Protein AF-A0A397IAZ7-F1 (afdb_monomer_lite)

Sequence (81 aa):
MDRAICPHIKRDGSVCGNKCWRPTGCYRHWSLHEKNIEKIPCGVCKKPTISITGYCPKHSSRFHSLNYRMRQKGVITQDSE

pLDDT: mean 75.31, std 11.42, range [40.69, 89.19]

Structure (mmCIF, N/CA/C/O backbone):
data_AF-A0A397IAZ7-F1
#
_entry.id   AF-A0A397IAZ7-F1
#
loop_
_atom_site.group_PDB
_atom_site.id
_atom_site.type_symbol
_atom_site.label_atom_id
_atom_site.label_alt_id
_atom_site.label_comp_id
_atom_site.label_asym_id
_atom_site.label_entity_id
_atom_site.label_seq_id
_atom_site.pdbx_PDB_ins_code
_atom_site.Cartn_x
_atom_site.Cartn_y
_atom_site.Cartn_z
_atom_site.occupancy
_atom_site.B_iso_or_equiv
_atom_site.auth_seq_id
_atom_site.auth_comp_id
_atom_site.auth_asym_id
_atom_site.auth_atom_id
_atom_site.pdbx_PDB_model_num
ATOM 1 N N . MET A 1 1 ? 30.328 7.922 -9.403 1.00 56.78 1 MET A N 1
ATOM 2 C CA . MET A 1 1 ? 29.354 6.837 -9.160 1.00 56.78 1 MET A CA 1
ATOM 3 C C . MET A 1 1 ? 28.526 6.641 -10.412 1.00 56.78 1 MET A C 1
ATOM 5 O O . MET A 1 1 ? 27.830 7.571 -10.816 1.00 56.78 1 MET A O 1
ATOM 9 N N . ASP A 1 2 ? 28.613 5.465 -11.021 1.00 69.00 2 ASP A N 1
ATOM 10 C CA . ASP A 1 2 ? 27.813 5.127 -12.193 1.00 69.00 2 ASP A CA 1
ATOM 11 C C . ASP A 1 2 ? 26.340 4.991 -11.807 1.00 69.00 2 ASP A C 1
ATOM 13 O O . ASP A 1 2 ? 25.984 4.320 -10.838 1.00 69.00 2 ASP A O 1
ATOM 17 N N . ARG A 1 3 ? 25.463 5.684 -12.541 1.00 68.62 3 ARG A N 1
ATOM 18 C CA . ARG A 1 3 ? 24.016 5.546 -12.352 1.00 68.62 3 ARG A CA 1
ATOM 19 C C . ARG A 1 3 ? 23.585 4.243 -13.018 1.00 68.62 3 ARG A C 1
ATOM 21 O O . ARG A 1 3 ? 23.636 4.142 -14.240 1.00 68.62 3 ARG A O 1
ATOM 28 N N . ALA A 1 4 ? 23.137 3.278 -12.221 1.00 75.88 4 ALA A N 1
ATOM 29 C CA . ALA A 1 4 ? 22.547 2.044 -12.719 1.00 75.88 4 ALA A CA 1
ATOM 30 C C . ALA A 1 4 ? 21.212 2.328 -13.428 1.00 75.88 4 ALA A C 1
ATOM 32 O O . ALA A 1 4 ? 20.537 3.323 -13.154 1.00 75.88 4 ALA A O 1
ATOM 33 N N . ILE A 1 5 ? 20.816 1.445 -14.340 1.00 82.38 5 ILE A N 1
ATOM 34 C CA . ILE A 1 5 ? 19.481 1.465 -14.942 1.00 82.38 5 ILE A CA 1
ATOM 35 C C . ILE A 1 5 ? 18.603 0.500 -14.154 1.00 82.38 5 ILE A C 1
ATOM 37 O O . ILE A 1 5 ? 19.002 -0.630 -13.888 1.00 82.38 5 ILE A O 1
ATOM 41 N N . CYS A 1 6 ? 17.404 0.937 -13.775 1.00 84.25 6 CYS A N 1
ATOM 42 C CA . CYS A 1 6 ? 16.467 0.104 -13.037 1.00 84.25 6 CYS A CA 1
ATOM 43 C C . CYS A 1 6 ? 16.087 -1.144 -13.859 1.00 84.25 6 CYS A C 1
ATOM 45 O O . CYS A 1 6 ? 15.444 -0.989 -14.903 1.00 84.25 6 CYS A O 1
ATOM 47 N N . PRO A 1 7 ? 16.393 -2.363 -13.366 1.00 79.69 7 PRO A N 1
ATOM 48 C CA . PRO A 1 7 ? 16.173 -3.607 -14.107 1.00 79.69 7 PRO A CA 1
ATOM 49 C C . PRO A 1 7 ? 14.721 -4.106 -14.040 1.00 79.69 7 PRO A C 1
ATOM 51 O O . PRO A 1 7 ? 14.411 -5.180 -14.540 1.00 79.69 7 PRO A O 1
ATOM 54 N N . HIS A 1 8 ? 13.816 -3.361 -13.396 1.00 79.62 8 HIS A N 1
ATOM 55 C CA . HIS A 1 8 ? 12.443 -3.808 -13.183 1.00 79.62 8 HIS A CA 1
ATOM 56 C C . HIS A 1 8 ? 11.690 -3.926 -14.512 1.00 79.62 8 HIS A C 1
ATOM 58 O O . HIS A 1 8 ? 11.545 -2.933 -15.233 1.00 79.62 8 HIS A O 1
ATOM 64 N N . ILE A 1 9 ? 11.194 -5.130 -14.798 1.00 81.25 9 ILE A N 1
ATOM 65 C CA . ILE A 1 9 ? 10.347 -5.433 -15.950 1.00 81.25 9 ILE A CA 1
ATOM 66 C C . ILE A 1 9 ? 8.904 -5.145 -15.549 1.00 81.25 9 ILE A C 1
ATOM 68 O O . ILE A 1 9 ? 8.384 -5.701 -14.581 1.00 81.25 9 ILE A O 1
ATOM 72 N N . LYS A 1 10 ? 8.266 -4.232 -16.272 1.00 78.44 10 LYS A N 1
ATOM 73 C CA . LYS A 1 10 ? 6.858 -3.902 -16.080 1.00 78.44 10 LYS A CA 1
ATOM 74 C C . LYS A 1 10 ? 5.968 -5.027 -16.623 1.00 78.44 10 LYS A C 1
ATOM 76 O O . LYS A 1 10 ? 6.416 -5.923 -17.331 1.00 78.44 10 LYS A O 1
ATOM 81 N N . ARG A 1 11 ? 4.670 -4.965 -16.324 1.00 71.25 11 ARG A N 1
ATOM 82 C CA . ARG A 1 11 ? 3.694 -5.990 -16.740 1.00 71.25 11 ARG A CA 1
ATOM 83 C C . ARG A 1 11 ? 3.548 -6.129 -18.262 1.00 71.25 11 ARG A C 1
ATOM 85 O O . ARG A 1 11 ? 3.189 -7.194 -18.739 1.00 71.25 11 ARG A O 1
ATOM 92 N N . ASP A 1 12 ? 3.831 -5.060 -18.995 1.00 76.38 12 ASP A N 1
ATOM 93 C CA . ASP A 1 12 ? 3.882 -4.977 -20.458 1.00 76.38 12 ASP A CA 1
ATOM 94 C C . ASP A 1 12 ? 5.191 -5.527 -21.057 1.00 76.38 12 ASP A C 1
ATOM 96 O O . ASP A 1 12 ? 5.390 -5.445 -22.263 1.00 76.38 12 ASP A O 1
ATOM 100 N N . GLY A 1 13 ? 6.103 -6.067 -20.240 1.00 77.19 13 GLY A N 1
ATOM 101 C CA . GLY A 1 13 ? 7.390 -6.604 -20.692 1.00 77.19 13 GLY A CA 1
ATOM 102 C C . GLY A 1 13 ? 8.466 -5.541 -20.937 1.00 77.19 13 GLY A C 1
ATOM 103 O O . GLY A 1 13 ? 9.620 -5.888 -21.180 1.00 77.19 13 GLY A O 1
ATOM 104 N N . SER A 1 14 ? 8.138 -4.247 -20.829 1.00 83.94 14 SER A N 1
ATOM 105 C CA . SER A 1 14 ? 9.122 -3.171 -20.959 1.00 83.94 14 SER A CA 1
ATOM 106 C C . SER A 1 14 ? 9.976 -3.017 -19.699 1.00 83.94 14 SER A C 1
ATOM 108 O O . SER A 1 14 ? 9.492 -3.103 -18.568 1.00 83.94 14 SER A O 1
ATOM 110 N N . VAL A 1 15 ? 11.268 -2.737 -19.881 1.00 81.94 15 VAL A N 1
ATOM 111 C CA . VAL A 1 15 ? 12.159 -2.384 -18.769 1.00 81.94 15 VAL A CA 1
ATOM 112 C C . VAL A 1 15 ? 11.875 -0.962 -18.286 1.00 81.94 15 VAL A C 1
ATOM 114 O O . VAL A 1 15 ? 11.563 -0.060 -19.065 1.00 81.94 15 VAL A O 1
ATOM 117 N N . CYS A 1 16 ? 11.979 -0.734 -16.977 1.00 84.06 16 CYS A N 1
ATOM 118 C CA . CYS A 1 16 ? 11.743 0.578 -16.380 1.00 84.06 16 CYS A CA 1
ATOM 119 C C . CYS A 1 16 ? 12.661 1.662 -16.954 1.00 84.06 16 CYS A C 1
ATOM 121 O O . CYS A 1 16 ? 12.224 2.804 -17.078 1.00 84.06 16 CYS A O 1
ATOM 123 N N . GLY A 1 17 ? 13.930 1.342 -17.216 1.00 80.94 17 GLY A N 1
ATOM 124 C CA . GLY A 1 17 ? 14.875 2.264 -17.853 1.00 80.94 17 GLY A CA 1
ATOM 125 C C . GLY A 1 17 ? 15.296 3.477 -17.008 1.00 80.94 17 GLY A C 1
ATOM 126 O O . GLY A 1 17 ? 16.146 4.255 -17.432 1.00 80.94 17 GLY A O 1
ATOM 127 N N . ASN A 1 18 ? 14.738 3.664 -15.806 1.00 83.88 18 ASN A N 1
ATOM 128 C CA . ASN A 1 18 ? 15.036 4.831 -14.977 1.00 83.88 18 ASN A CA 1
ATOM 129 C C . ASN A 1 18 ? 16.447 4.754 -14.390 1.00 83.88 18 ASN A C 1
ATOM 131 O O . ASN A 1 18 ? 16.820 3.732 -13.812 1.00 83.88 18 ASN A O 1
ATOM 135 N N . LYS A 1 19 ? 17.185 5.869 -14.457 1.00 81.19 19 LYS A N 1
ATOM 136 C CA . LYS A 1 19 ? 18.483 6.017 -13.786 1.00 81.19 19 LYS A CA 1
ATOM 137 C C . LYS A 1 19 ? 18.280 5.946 -12.273 1.00 81.19 19 LYS A C 1
ATOM 139 O O . LYS A 1 19 ? 17.536 6.742 -11.701 1.00 81.19 19 LYS A O 1
ATOM 144 N N . CYS A 1 20 ? 18.940 5.002 -11.623 1.00 78.88 20 CYS A N 1
ATOM 145 C CA . CYS A 1 20 ? 18.876 4.779 -10.191 1.00 78.88 20 CYS A CA 1
ATOM 146 C C . CYS A 1 20 ? 20.275 4.630 -9.598 1.00 78.88 20 CYS A C 1
ATOM 148 O O . CYS A 1 20 ? 21.230 4.244 -10.262 1.00 78.88 20 CYS A O 1
ATOM 150 N N . TRP A 1 21 ? 20.390 4.959 -8.316 1.00 78.50 21 TRP A N 1
ATOM 151 C CA . TRP A 1 21 ? 21.635 4.774 -7.569 1.00 78.50 21 TRP A CA 1
ATOM 152 C C . TRP A 1 21 ? 21.752 3.374 -6.959 1.00 78.50 21 TRP A C 1
ATOM 154 O O . TRP A 1 21 ? 22.818 2.972 -6.511 1.00 78.50 21 TRP A O 1
ATOM 164 N N . ARG A 1 22 ? 20.631 2.646 -6.895 1.00 72.81 22 ARG A N 1
ATOM 165 C CA . ARG A 1 22 ? 20.526 1.338 -6.250 1.00 72.81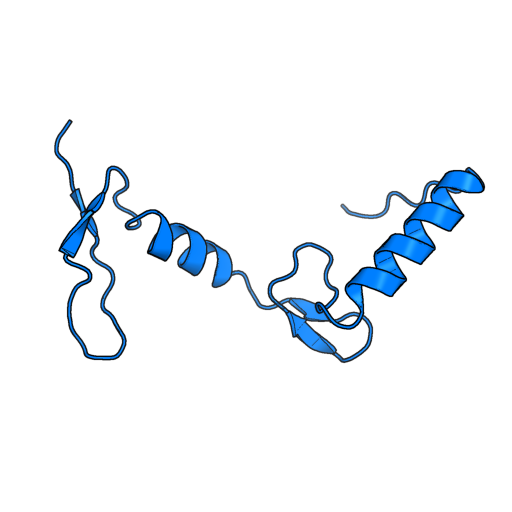 22 ARG A CA 1
ATOM 166 C C . ARG A 1 22 ? 20.446 0.233 -7.303 1.00 72.81 22 ARG A C 1
ATOM 168 O O . ARG A 1 22 ? 19.672 0.389 -8.251 1.00 72.81 22 ARG A O 1
ATOM 175 N N . PRO A 1 23 ? 21.153 -0.893 -7.112 1.00 71.81 23 PRO A N 1
ATOM 176 C CA . PRO A 1 23 ? 21.065 -2.038 -8.017 1.00 71.81 23 PRO A CA 1
ATOM 177 C C . PRO A 1 23 ? 19.708 -2.754 -7.921 1.00 71.81 23 PRO A C 1
ATOM 179 O O . PRO A 1 23 ? 19.236 -3.321 -8.899 1.00 71.81 23 PRO A O 1
ATOM 182 N N . THR A 1 24 ? 19.030 -2.668 -6.772 1.00 72.69 24 THR A N 1
ATOM 183 C CA . THR A 1 24 ? 17.709 -3.275 -6.523 1.00 72.69 24 THR A CA 1
ATOM 184 C C . THR A 1 24 ? 16.555 -2.610 -7.278 1.00 72.69 24 THR A C 1
ATOM 186 O O . THR A 1 24 ? 15.469 -3.176 -7.363 1.00 72.69 24 THR A O 1
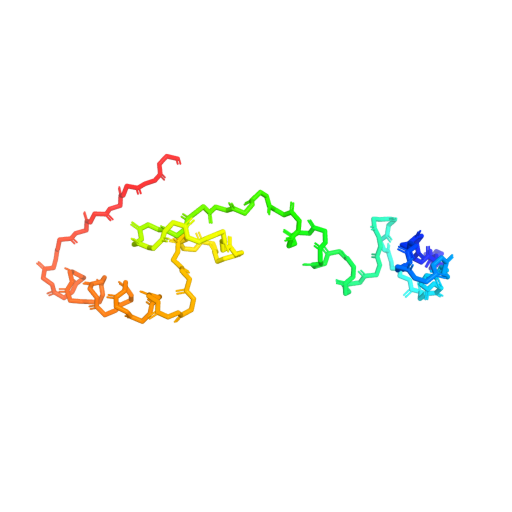ATOM 189 N N . GLY A 1 25 ? 16.763 -1.420 -7.846 1.00 78.81 25 GLY A N 1
ATOM 190 C CA . GLY A 1 25 ? 15.766 -0.715 -8.647 1.00 78.81 25 GLY A CA 1
ATOM 191 C C . GLY A 1 25 ? 15.620 0.760 -8.286 1.00 78.81 25 GLY A C 1
ATOM 192 O O . GLY A 1 25 ? 16.179 1.261 -7.310 1.00 78.81 25 GLY A O 1
ATOM 193 N N . CYS A 1 26 ? 14.857 1.489 -9.102 1.00 85.88 26 CYS A N 1
ATOM 194 C CA . CYS A 1 26 ? 14.545 2.889 -8.833 1.00 85.88 26 CYS A CA 1
ATOM 195 C C . CYS A 1 26 ? 13.695 3.018 -7.565 1.00 85.88 26 CYS A C 1
ATOM 197 O O . CYS A 1 26 ? 13.012 2.073 -7.187 1.00 85.88 26 CYS A O 1
ATOM 199 N N . TYR A 1 27 ? 13.692 4.195 -6.934 1.00 79.31 27 TYR A N 1
ATOM 200 C CA . TYR A 1 27 ? 12.954 4.445 -5.689 1.00 79.31 27 TYR A CA 1
ATOM 201 C C . TYR A 1 27 ? 11.508 3.922 -5.731 1.00 79.31 27 TYR A C 1
ATOM 203 O O . TYR A 1 27 ? 11.083 3.218 -4.825 1.00 79.31 27 TYR A O 1
ATOM 211 N N . ARG A 1 28 ? 10.790 4.153 -6.839 1.00 76.12 28 ARG A N 1
ATOM 212 C CA . ARG A 1 28 ? 9.417 3.662 -7.033 1.00 76.12 28 ARG A CA 1
ATOM 213 C C . ARG A 1 28 ? 9.317 2.135 -6.978 1.00 76.12 28 ARG A C 1
ATOM 215 O O . ARG A 1 28 ? 8.391 1.621 -6.362 1.00 76.12 28 ARG A O 1
ATOM 222 N N . HIS A 1 29 ? 10.247 1.425 -7.614 1.00 77.69 29 HIS A N 1
ATOM 223 C CA . HIS A 1 29 ? 10.261 -0.039 -7.642 1.00 77.69 29 HIS A CA 1
ATOM 224 C C . HIS A 1 29 ? 10.853 -0.647 -6.383 1.00 77.69 29 HIS A C 1
ATOM 226 O O . HIS A 1 29 ? 10.360 -1.669 -5.938 1.00 77.69 29 HIS A O 1
ATOM 232 N N . TRP A 1 30 ? 11.830 0.001 -5.760 1.00 73.88 30 TRP A N 1
ATOM 233 C CA . TRP A 1 30 ? 12.327 -0.390 -4.450 1.00 73.88 30 TRP A CA 1
ATOM 234 C C . TRP A 1 30 ? 11.222 -0.279 -3.396 1.00 73.88 30 TRP A C 1
ATOM 236 O O . TRP A 1 30 ? 10.943 -1.254 -2.714 1.00 73.88 30 TRP A O 1
ATOM 246 N N . SER A 1 31 ? 10.481 0.833 -3.362 1.00 66.44 31 SER A N 1
ATOM 247 C CA . SER A 1 31 ? 9.313 0.976 -2.487 1.00 66.44 31 SER A CA 1
ATOM 248 C C . SER A 1 31 ? 8.164 0.034 -2.850 1.00 66.44 31 SER A C 1
ATOM 250 O O . SER A 1 31 ? 7.293 -0.190 -2.020 1.00 66.44 31 SER A O 1
ATOM 252 N N . LEU A 1 32 ? 8.113 -0.505 -4.074 1.00 65.06 32 LEU A N 1
ATOM 253 C CA . LEU A 1 32 ? 7.161 -1.554 -4.455 1.00 65.06 32 LEU A CA 1
ATOM 254 C C . LEU A 1 32 ? 7.664 -2.959 -4.117 1.00 65.06 32 LEU A C 1
ATOM 256 O O . LEU A 1 32 ? 6.849 -3.808 -3.802 1.00 65.06 32 LEU A O 1
ATOM 260 N N . HIS A 1 33 ? 8.974 -3.194 -4.149 1.00 62.75 33 HIS A N 1
ATOM 261 C CA . HIS A 1 33 ? 9.614 -4.423 -3.692 1.00 62.75 33 HIS A CA 1
ATOM 262 C C . HIS A 1 33 ? 9.520 -4.538 -2.169 1.00 62.75 33 HIS A C 1
ATOM 264 O O . HIS A 1 33 ? 9.167 -5.592 -1.662 1.00 62.75 33 HIS A O 1
ATOM 270 N N . GLU A 1 34 ? 9.700 -3.433 -1.442 1.00 54.25 34 GLU A N 1
ATOM 271 C CA . GLU A 1 34 ? 9.260 -3.338 -0.050 1.00 54.25 34 GLU A CA 1
ATOM 272 C C . GLU A 1 34 ? 7.746 -3.553 0.051 1.00 54.25 34 GLU A C 1
ATOM 274 O O . GLU A 1 34 ? 7.294 -4.248 0.930 1.00 54.25 34 GLU A O 1
ATOM 279 N N . LYS A 1 35 ? 6.901 -3.086 -0.873 1.00 53.31 35 LYS A N 1
ATOM 280 C CA . LYS A 1 35 ? 5.456 -3.422 -0.832 1.00 53.31 35 LYS A CA 1
ATOM 281 C C . LYS A 1 35 ? 5.100 -4.828 -1.352 1.00 53.31 35 LYS A C 1
ATOM 283 O O . LYS A 1 35 ? 3.927 -5.193 -1.287 1.00 53.31 35 LYS A O 1
ATOM 288 N N . ASN A 1 36 ? 6.079 -5.608 -1.820 1.00 51.00 36 ASN A N 1
ATOM 289 C CA . ASN A 1 36 ? 6.008 -7.066 -1.951 1.00 51.00 36 ASN A CA 1
ATOM 290 C C . ASN A 1 36 ? 6.391 -7.755 -0.624 1.00 51.00 36 ASN A C 1
ATOM 292 O O . ASN A 1 36 ? 6.565 -8.970 -0.613 1.00 51.00 36 ASN A O 1
ATOM 296 N N . ILE A 1 37 ? 6.493 -7.004 0.488 1.00 59.16 37 ILE A N 1
ATOM 297 C CA . ILE A 1 37 ? 6.327 -7.526 1.850 1.00 59.16 37 ILE A CA 1
ATOM 298 C C . ILE A 1 37 ? 5.117 -8.459 1.839 1.00 59.16 37 ILE A C 1
ATOM 300 O O . ILE A 1 37 ? 4.054 -8.101 1.313 1.00 59.16 37 ILE A O 1
ATOM 304 N N . GLU A 1 38 ? 5.304 -9.660 2.387 1.00 62.09 38 GLU A N 1
ATOM 305 C CA . GLU A 1 38 ? 4.225 -10.608 2.627 1.00 62.09 38 GLU A CA 1
ATOM 306 C C . GLU A 1 38 ? 3.002 -9.859 3.135 1.00 62.09 38 GLU A C 1
ATOM 308 O O . GLU A 1 38 ? 3.054 -9.122 4.122 1.00 62.09 38 GLU A O 1
ATOM 313 N N . LYS A 1 39 ? 1.896 -9.978 2.400 1.00 70.31 39 LYS A N 1
ATOM 314 C CA . LYS A 1 39 ? 0.699 -9.223 2.738 1.00 70.31 39 LYS A CA 1
ATOM 315 C C . LYS A 1 39 ? 0.143 -9.791 4.032 1.00 70.31 39 LYS A C 1
ATOM 317 O O . LYS A 1 39 ? -0.550 -10.808 4.016 1.00 70.31 39 LYS A O 1
ATOM 322 N N . ILE A 1 40 ? 0.418 -9.103 5.131 1.00 78.75 40 ILE A N 1
ATOM 323 C CA . ILE A 1 40 ? -0.108 -9.450 6.443 1.00 78.75 40 ILE A CA 1
ATOM 324 C C . ILE A 1 40 ? -1.640 -9.380 6.347 1.00 78.75 40 ILE A C 1
ATOM 326 O O . ILE A 1 40 ? -2.187 -8.390 5.841 1.00 78.75 40 ILE A O 1
ATOM 330 N N . PRO A 1 41 ? -2.378 -10.420 6.761 1.00 81.88 41 PRO A N 1
ATOM 331 C CA . PRO A 1 41 ? -3.830 -10.361 6.775 1.00 81.88 41 PRO A CA 1
ATOM 332 C C . PRO A 1 41 ? -4.293 -9.328 7.804 1.00 81.88 41 PRO A C 1
ATOM 334 O O . PRO A 1 41 ? -3.784 -9.262 8.918 1.00 81.88 41 PRO A O 1
ATOM 337 N N . CYS A 1 42 ? -5.295 -8.525 7.450 1.00 86.69 42 CYS A N 1
ATOM 338 C CA . CYS A 1 42 ? -5.858 -7.561 8.386 1.00 86.69 42 CYS A CA 1
ATOM 339 C C . CYS A 1 42 ? -6.423 -8.264 9.630 1.00 86.69 42 CYS A C 1
ATOM 341 O O . CYS A 1 42 ? -7.263 -9.152 9.490 1.00 86.69 42 CYS A O 1
ATOM 343 N N . GLY A 1 43 ? -6.081 -7.786 10.830 1.00 83.75 43 GLY A N 1
ATOM 344 C CA . GLY A 1 43 ? -6.573 -8.365 12.091 1.00 83.75 43 GLY A CA 1
ATOM 345 C C . GLY A 1 43 ? -8.105 -8.416 12.252 1.00 83.75 43 GLY A C 1
ATOM 346 O O . GLY A 1 43 ? -8.606 -9.215 13.032 1.00 83.75 43 GLY A O 1
ATOM 347 N N . VAL A 1 44 ? -8.865 -7.608 11.496 1.00 86.31 44 VAL A N 1
ATOM 348 C CA . VAL A 1 44 ?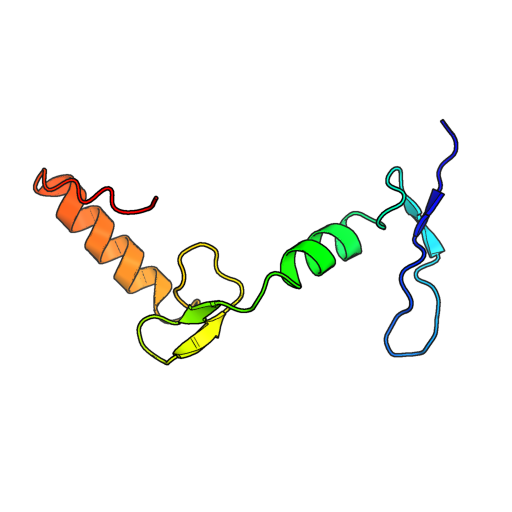 -10.343 -7.573 11.554 1.00 86.31 44 VAL A CA 1
ATOM 349 C C . VAL A 1 44 ? -10.987 -8.351 10.410 1.00 86.31 44 VAL A C 1
ATOM 351 O O . VAL A 1 44 ? -11.784 -9.252 10.632 1.00 86.31 44 VAL A O 1
ATOM 354 N N . CYS A 1 45 ? -10.681 -7.987 9.162 1.00 89.19 45 CYS A N 1
ATOM 355 C CA . CYS A 1 45 ? -11.368 -8.544 7.992 1.00 89.19 45 CYS A CA 1
ATOM 356 C C . CYS A 1 45 ? -10.555 -9.591 7.230 1.00 89.19 45 CYS A C 1
ATOM 358 O O . CYS A 1 45 ? -10.983 -10.012 6.159 1.00 89.19 45 CYS A O 1
ATOM 360 N N . LYS A 1 46 ? -9.360 -9.938 7.722 1.00 84.81 46 LYS A N 1
ATOM 361 C CA . LYS A 1 46 ? -8.397 -10.875 7.120 1.00 84.81 46 LYS A CA 1
ATOM 362 C C . LYS A 1 46 ? -7.995 -10.586 5.673 1.00 84.81 46 LYS A C 1
ATOM 364 O O . LYS A 1 46 ? -7.278 -11.369 5.062 1.00 84.81 46 LYS A O 1
ATOM 369 N N . LYS A 1 47 ? -8.393 -9.433 5.124 1.00 83.25 47 LYS A N 1
ATOM 370 C CA . LYS A 1 47 ? -7.955 -9.002 3.798 1.00 83.25 47 LYS A CA 1
ATOM 371 C C . LYS A 1 47 ? -6.453 -8.714 3.831 1.00 83.25 47 LYS A C 1
ATOM 373 O O . LYS A 1 47 ? -6.024 -8.004 4.745 1.00 83.25 47 LYS A O 1
ATOM 378 N N . PRO A 1 48 ? -5.679 -9.210 2.853 1.00 79.12 48 PRO A N 1
ATOM 379 C CA . PRO A 1 48 ? -4.249 -8.946 2.779 1.00 79.12 48 PRO A CA 1
ATOM 380 C C . PRO A 1 48 ? -4.005 -7.435 2.699 1.00 79.12 48 PRO A C 1
ATOM 382 O O . PRO A 1 48 ? -4.580 -6.751 1.847 1.00 79.12 48 PRO A O 1
ATOM 385 N N . THR A 1 49 ? -3.187 -6.907 3.608 1.00 75.50 49 THR A N 1
ATOM 386 C CA . THR A 1 49 ? -2.856 -5.483 3.704 1.00 75.50 49 THR A CA 1
ATOM 387 C C . THR A 1 49 ? -1.346 -5.283 3.648 1.00 75.50 49 THR A C 1
ATOM 389 O O . THR A 1 49 ? -0.579 -6.111 4.120 1.00 75.50 49 THR A O 1
ATOM 392 N N . ILE A 1 50 ? -0.929 -4.161 3.060 1.00 74.25 50 ILE A N 1
ATOM 393 C CA . ILE A 1 50 ? 0.470 -3.701 3.069 1.00 74.25 50 ILE A CA 1
ATOM 394 C C . ILE A 1 50 ? 0.768 -2.787 4.267 1.00 74.25 50 ILE A C 1
ATOM 396 O O . ILE A 1 50 ? 1.838 -2.193 4.351 1.00 74.25 50 ILE A O 1
ATOM 400 N N . SER A 1 51 ? -0.213 -2.581 5.151 1.00 73.44 51 SER A N 1
ATOM 401 C CA . SER A 1 51 ? -0.029 -1.739 6.328 1.00 73.44 51 SER A CA 1
ATOM 402 C C . SER A 1 51 ? 0.866 -2.439 7.340 1.00 73.44 51 SER A C 1
ATOM 404 O O . SER A 1 51 ? 0.530 -3.532 7.793 1.00 73.44 51 SER A O 1
ATOM 406 N N . ILE A 1 52 ? 1.927 -1.753 7.764 1.00 75.88 52 ILE A N 1
ATOM 407 C CA . ILE A 1 52 ? 2.854 -2.212 8.811 1.00 75.88 52 ILE A CA 1
ATOM 408 C C . ILE A 1 52 ? 2.108 -2.474 10.129 1.00 75.88 52 ILE A C 1
ATOM 410 O O . ILE A 1 52 ? 2.471 -3.359 10.889 1.00 75.88 52 ILE A O 1
ATOM 414 N N . THR A 1 53 ? 1.007 -1.759 10.382 1.00 78.88 53 THR A N 1
ATOM 415 C CA . THR A 1 53 ? 0.181 -1.960 11.584 1.00 78.88 53 THR A CA 1
ATOM 416 C C . THR A 1 53 ? -0.612 -3.270 11.582 1.00 78.88 53 THR A C 1
ATOM 418 O O . THR A 1 53 ? -1.290 -3.556 12.562 1.00 78.88 53 THR A O 1
ATOM 421 N N . GLY A 1 54 ? -0.632 -4.025 10.478 1.00 82.12 54 GLY A N 1
ATOM 422 C CA . GLY A 1 54 ? -1.474 -5.219 10.344 1.00 82.12 54 GLY A CA 1
ATOM 423 C C . GLY A 1 54 ? -2.975 -4.915 10.210 1.00 82.12 54 GLY A C 1
ATOM 424 O O . GLY A 1 54 ? -3.803 -5.824 10.246 1.00 82.12 54 GLY A O 1
ATOM 425 N N . TYR A 1 55 ? -3.371 -3.648 10.019 1.00 84.81 55 TYR A N 1
ATOM 426 C CA . TYR A 1 55 ? -4.764 -3.245 9.777 1.00 84.81 55 TYR A CA 1
ATOM 427 C C . TYR A 1 55 ? -4.925 -2.570 8.415 1.00 84.81 55 TYR A C 1
ATOM 429 O O . TYR A 1 55 ? -4.108 -1.750 8.009 1.00 84.81 55 TYR A O 1
ATOM 437 N N . CYS A 1 56 ? -5.989 -2.901 7.680 1.00 86.19 56 CYS A N 1
ATOM 438 C CA . CYS A 1 56 ? -6.270 -2.249 6.401 1.00 86.19 56 CYS A CA 1
ATOM 439 C C . CYS A 1 56 ? -6.747 -0.796 6.604 1.00 86.19 56 CYS A C 1
ATOM 441 O O . CYS A 1 56 ? -7.218 -0.468 7.694 1.00 86.19 56 CYS A O 1
ATOM 443 N N . PRO A 1 57 ? -6.713 0.070 5.572 1.00 81.69 57 PRO A N 1
ATOM 444 C CA . PRO A 1 57 ? -7.085 1.486 5.704 1.00 81.69 57 PRO A CA 1
ATOM 445 C C . PRO A 1 57 ? -8.487 1.732 6.283 1.00 81.69 57 PRO A C 1
ATOM 447 O O . PRO A 1 57 ? -8.719 2.727 6.957 1.00 81.69 57 PRO A O 1
ATOM 450 N N . LYS A 1 58 ? -9.423 0.797 6.070 1.00 85.81 58 LYS A N 1
ATOM 451 C CA . LYS A 1 58 ? -10.775 0.864 6.645 1.00 85.81 58 LYS A CA 1
ATOM 452 C C . LYS A 1 58 ? -10.791 0.658 8.167 1.00 85.81 58 LYS A C 1
ATOM 454 O O . LYS A 1 58 ? -11.681 1.159 8.842 1.00 85.81 58 LYS A O 1
ATOM 459 N N . HIS A 1 59 ? -9.836 -0.102 8.701 1.00 87.12 59 HIS A N 1
ATOM 460 C CA . HIS A 1 59 ? -9.773 -0.484 10.115 1.00 87.12 59 HIS A CA 1
ATOM 461 C C . HIS A 1 59 ? -8.606 0.166 10.873 1.00 87.12 59 HIS A C 1
ATOM 463 O O . HIS A 1 59 ? -8.577 0.096 12.101 1.00 87.12 59 HIS A O 1
ATOM 469 N N . SER A 1 60 ? -7.670 0.821 10.181 1.00 84.94 60 SER A N 1
ATOM 470 C CA . SER A 1 60 ? -6.520 1.487 10.800 1.00 84.94 60 SER A CA 1
ATOM 471 C C . SER A 1 60 ? -6.945 2.636 11.715 1.00 84.94 60 SER A C 1
ATOM 473 O O . SER A 1 60 ? -6.394 2.782 12.802 1.00 84.94 60 SER A O 1
ATOM 475 N N . SER A 1 61 ? -7.975 3.400 11.343 1.00 84.81 61 SER A N 1
ATOM 476 C CA . SER A 1 61 ? -8.515 4.491 12.167 1.00 84.81 61 SER A CA 1
ATOM 477 C C . SER A 1 61 ? -8.966 4.000 13.543 1.00 84.81 61 SER A C 1
ATOM 479 O O . SER A 1 61 ? -8.548 4.546 14.560 1.00 84.81 61 SER A O 1
ATOM 481 N N . ARG A 1 62 ? -9.736 2.905 13.592 1.00 84.38 62 ARG A N 1
ATOM 482 C CA . ARG A 1 62 ? -10.193 2.284 14.844 1.00 84.38 62 ARG A CA 1
ATOM 483 C C . ARG A 1 62 ? -9.022 1.800 15.701 1.00 84.38 62 ARG A C 1
ATOM 485 O O . ARG A 1 62 ? -9.059 1.990 16.915 1.00 84.38 62 ARG A O 1
ATOM 492 N N . PHE A 1 63 ? -7.989 1.219 15.086 1.00 83.75 63 PHE A N 1
ATOM 493 C CA . PHE A 1 63 ? -6.766 0.816 15.787 1.00 83.75 63 PHE A CA 1
ATOM 494 C C . PHE A 1 63 ? -6.044 2.019 16.408 1.00 83.75 63 PHE A C 1
ATOM 496 O O . PHE A 1 63 ? -5.681 1.972 17.583 1.00 83.75 63 PHE A O 1
ATOM 503 N N . HIS A 1 64 ? -5.881 3.117 15.665 1.00 84.81 64 HIS A N 1
ATOM 504 C CA . HIS A 1 64 ? -5.247 4.330 16.186 1.00 84.81 64 HIS A CA 1
ATOM 505 C C . HIS A 1 64 ? -6.074 4.984 17.299 1.00 84.81 64 HIS A C 1
ATOM 507 O O . HIS A 1 64 ? -5.513 5.347 18.331 1.00 84.81 64 HIS A O 1
ATOM 513 N N . SER A 1 65 ? -7.399 5.068 17.150 1.00 84.00 65 SER A N 1
ATOM 514 C CA . SER A 1 65 ? -8.287 5.594 18.194 1.00 84.00 65 SER A CA 1
ATOM 515 C C . SER A 1 65 ? -8.258 4.743 19.464 1.00 84.00 65 SER A C 1
ATOM 517 O O . SER A 1 65 ? -8.236 5.292 20.564 1.00 84.00 65 SER A O 1
ATOM 519 N N . LEU A 1 66 ? -8.237 3.412 19.337 1.00 84.69 66 LEU A N 1
ATOM 520 C CA . LEU A 1 66 ? -8.117 2.509 20.483 1.00 84.69 66 LEU A CA 1
ATOM 521 C C . LEU A 1 66 ? -6.771 2.696 21.189 1.00 84.69 66 LEU A C 1
ATOM 523 O O . LEU A 1 66 ? -6.753 2.921 22.395 1.00 84.69 66 LEU A O 1
ATOM 527 N N . ASN A 1 67 ? -5.665 2.683 20.440 1.00 84.81 67 ASN A N 1
ATOM 528 C CA . ASN A 1 67 ? -4.325 2.898 20.989 1.00 84.81 67 ASN A CA 1
ATOM 529 C C . ASN A 1 67 ? -4.195 4.244 21.698 1.00 84.81 67 ASN A C 1
ATOM 531 O O . ASN A 1 67 ? -3.633 4.316 22.785 1.00 84.81 67 ASN A O 1
ATOM 535 N N . TYR A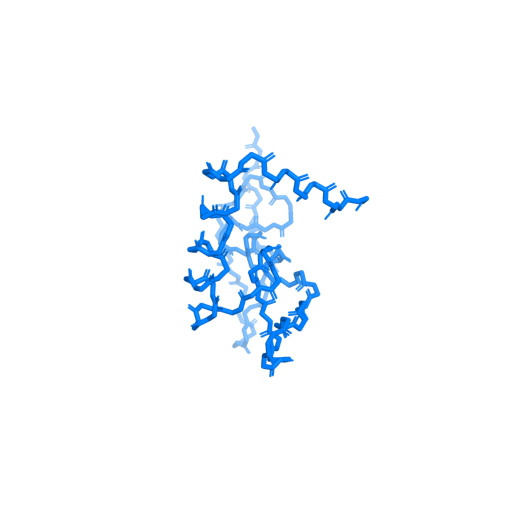 1 68 ? -4.737 5.309 21.110 1.00 86.62 68 TYR A N 1
ATOM 536 C CA . TYR A 1 68 ? -4.731 6.629 21.730 1.0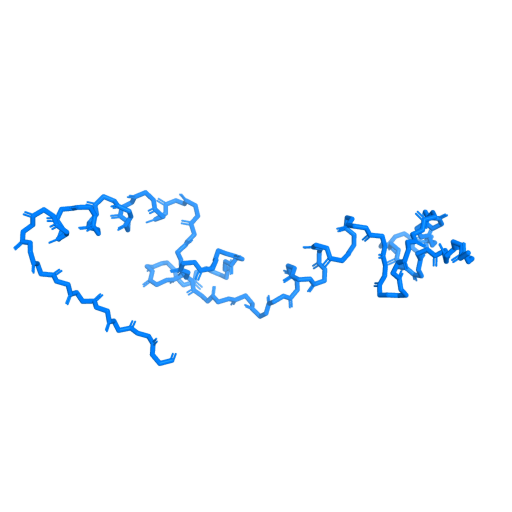0 86.62 68 TYR A CA 1
ATOM 537 C C . TYR A 1 68 ? -5.473 6.625 23.074 1.00 86.62 68 TYR A C 1
ATOM 539 O O . TYR A 1 68 ? -4.942 7.111 24.071 1.00 86.62 68 TYR A O 1
ATOM 547 N N . ARG A 1 69 ? -6.655 5.996 23.137 1.00 85.44 69 ARG A N 1
ATOM 548 C CA . ARG A 1 69 ? -7.418 5.847 24.389 1.00 85.44 69 ARG A CA 1
ATOM 549 C C . ARG A 1 69 ? -6.684 5.000 25.430 1.00 85.44 69 ARG A C 1
ATOM 551 O O . ARG A 1 69 ? -6.756 5.326 26.609 1.00 85.44 69 ARG A O 1
ATOM 558 N N . MET A 1 70 ? -5.990 3.936 25.022 1.00 84.06 70 MET A N 1
ATOM 559 C CA . MET A 1 70 ? -5.204 3.104 25.944 1.00 84.06 70 MET A CA 1
ATOM 560 C C . MET A 1 70 ? -3.995 3.860 26.504 1.00 84.06 70 MET A C 1
ATOM 562 O O . MET A 1 70 ? -3.769 3.829 27.712 1.00 84.06 70 MET A O 1
ATOM 566 N N . ARG A 1 71 ? -3.296 4.641 25.666 1.00 82.06 71 ARG A N 1
ATOM 567 C CA . ARG A 1 71 ? -2.198 5.529 26.094 1.00 82.06 71 ARG A CA 1
ATOM 568 C C . ARG A 1 71 ? -2.657 6.569 27.113 1.00 82.06 71 ARG A C 1
ATOM 570 O O . ARG A 1 71 ? -1.967 6.790 28.099 1.00 82.06 71 ARG A O 1
ATOM 577 N N . GLN A 1 72 ? -3.836 7.163 26.917 1.00 80.88 72 GLN A N 1
ATOM 578 C CA . GLN A 1 72 ? -4.419 8.090 27.895 1.00 80.88 72 GLN A CA 1
ATOM 579 C C . GLN A 1 72 ? -4.762 7.424 29.234 1.00 80.88 72 GLN A C 1
ATOM 581 O O . GLN A 1 72 ? -4.776 8.093 30.261 1.00 80.88 72 GLN A O 1
ATOM 586 N N . LYS A 1 73 ? -5.037 6.116 29.235 1.00 79.06 73 LYS A N 1
ATOM 587 C CA . LYS A 1 73 ? -5.336 5.341 30.445 1.00 79.06 73 LYS A CA 1
ATOM 588 C C . LYS A 1 73 ? -4.091 4.743 31.113 1.00 79.06 73 LYS A C 1
ATOM 590 O O . LYS A 1 73 ? -4.239 4.010 32.082 1.00 79.06 73 LYS A O 1
ATOM 595 N N . GLY A 1 74 ? -2.886 5.027 30.606 1.00 65.94 74 GLY A N 1
ATOM 596 C CA . GLY A 1 74 ? -1.626 4.518 31.160 1.00 65.94 74 GLY A CA 1
ATOM 597 C C . GLY A 1 74 ? -1.393 3.015 30.962 1.00 65.94 74 GLY A C 1
ATOM 598 O O . GLY A 1 74 ? -0.435 2.478 31.507 1.00 65.94 74 GLY A O 1
ATOM 599 N N . VAL A 1 75 ? -2.230 2.327 30.178 1.00 61.12 75 VAL A N 1
ATOM 600 C CA . VAL A 1 75 ? -2.056 0.898 29.886 1.00 61.12 75 VAL A CA 1
ATOM 601 C C . VAL A 1 75 ? -1.199 0.780 28.630 1.00 61.12 75 VAL A C 1
ATOM 603 O O . VAL A 1 75 ? -1.686 0.877 27.502 1.00 61.12 75 VAL A O 1
ATOM 606 N N . ILE A 1 76 ? 0.107 0.642 28.836 1.00 54.94 76 ILE A N 1
ATOM 607 C CA . ILE A 1 76 ? 1.073 0.338 27.783 1.00 54.94 76 ILE A CA 1
ATOM 608 C C . ILE A 1 76 ? 0.987 -1.169 27.522 1.00 54.94 76 ILE A C 1
ATOM 610 O O . ILE A 1 76 ? 1.521 -1.955 28.293 1.00 54.94 76 ILE A O 1
ATOM 614 N N . THR A 1 77 ? 0.329 -1.583 26.441 1.00 49.38 77 THR A N 1
ATOM 615 C CA . THR A 1 77 ? 0.601 -2.895 25.836 1.00 49.38 77 THR A CA 1
ATOM 616 C C . THR A 1 77 ? 1.614 -2.671 24.721 1.00 49.38 77 THR A C 1
ATOM 618 O O . THR A 1 77 ? 1.255 -2.302 23.600 1.00 49.38 77 THR A O 1
ATOM 621 N N . GLN A 1 78 ? 2.893 -2.790 25.070 1.00 45.94 78 GLN A N 1
ATOM 622 C CA . GLN A 1 78 ? 3.960 -3.065 24.118 1.00 45.94 78 GLN A CA 1
ATOM 623 C C . GLN A 1 78 ? 4.053 -4.582 24.006 1.00 45.94 78 GLN A C 1
ATOM 625 O O . GLN A 1 78 ? 4.779 -5.190 24.776 1.00 45.94 78 GLN A O 1
ATOM 630 N N . ASP A 1 79 ? 3.327 -5.164 23.058 1.00 53.22 79 ASP A N 1
ATOM 631 C CA . ASP A 1 79 ? 3.613 -6.524 22.614 1.00 53.22 79 ASP A CA 1
ATOM 632 C C . ASP A 1 79 ? 3.977 -6.457 21.137 1.00 53.22 79 ASP A C 1
ATOM 634 O O . ASP A 1 79 ? 3.117 -6.240 20.279 1.00 53.22 79 ASP A O 1
ATOM 638 N N . SER A 1 80 ? 5.269 -6.599 20.865 1.00 47.94 80 SER A N 1
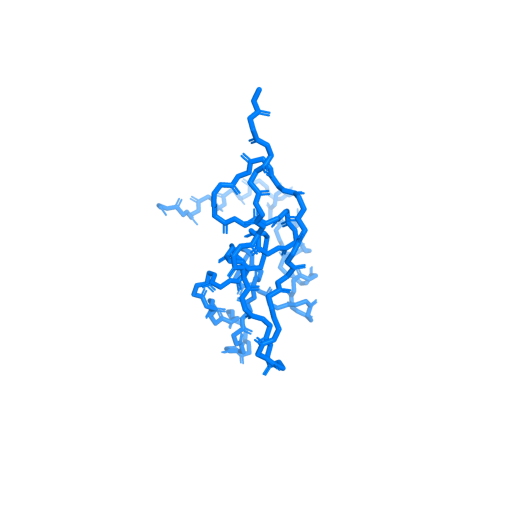ATOM 639 C CA . SER A 1 80 ? 5.779 -7.184 19.627 1.00 47.94 80 SER A CA 1
ATOM 640 C C . SER A 1 80 ? 7.282 -7.423 19.789 1.00 47.94 80 SER A C 1
ATOM 642 O O . SER A 1 80 ? 8.066 -6.474 19.691 1.00 47.94 80 SER A O 1
ATOM 644 N N . GLU A 1 81 ? 7.604 -8.681 20.119 1.00 40.69 81 GLU A N 1
ATOM 645 C CA . GLU A 1 81 ? 8.834 -9.414 19.760 1.00 40.69 81 GLU A CA 1
ATOM 646 C C . GLU A 1 81 ? 9.205 -9.253 18.278 1.00 40.69 81 GLU A C 1
ATOM 648 O O . GLU A 1 81 ? 8.277 -9.116 17.442 1.00 40.69 81 GLU A O 1
#

Organism: NCBI:txid1348612

Secondary structure (DSSP, 8-state):
---EEP-PBPTTS-B---EESSTT--HHHHHHHHTTS--EEPTTT--EE--TTS--HHHHHHHHHHHHHHHHTT-------

Radius of gyration: 18.62 Å; chains: 1; bounding box: 41×19×52 Å

Foldseek 3Di:
DAFDAAQDQDPVRDGPRDGHPDNNGHPVVVVVVLLVPFQQQAPPPGHRHSDPVSHHPVCVVVVVVVVVVCVVVVNDPPDDD